Protein AF-A0A2G1ZSZ0-F1 (afdb_monomer_lite)

Sequence (94 aa):
MFTATTRSRKLFILAIASAAAASTLTGCSSKRDRLAEFRENPTPDLVTMNMRADDVKNLNALIKDESKRMLYRDWIYLWHMNRPTRLTPEPSAW

Secondary structure (DSSP, 8-state):
-----HHHHHHHHHHHHHHHHHHHH--------TTHHHHH-SSPPBSSSS-BH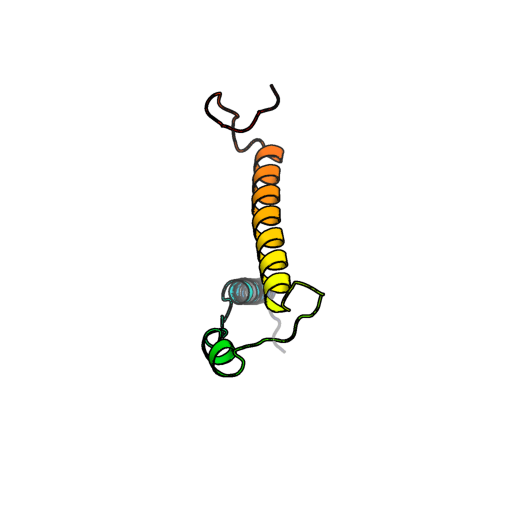HHHHHHHHHHHHHHHHHHHHHHHHHTT-S---TT-SSPP--

Radius of gyration: 23.87 Å; chains: 1; bounding box: 63×27×60 Å

pLDDT: mean 75.98, std 12.66, range [43.5, 95.62]

Structure (mmCIF, N/CA/C/O backbone):
data_AF-A0A2G1ZSZ0-F1
#
_entry.id   AF-A0A2G1ZSZ0-F1
#
loop_
_atom_site.group_PDB
_atom_site.id
_atom_site.type_symbol
_atom_site.label_atom_id
_atom_site.label_alt_id
_atom_site.label_comp_id
_atom_site.label_asym_id
_atom_site.label_entity_id
_atom_site.label_seq_id
_atom_site.pdbx_PDB_ins_code
_atom_site.Cartn_x
_atom_site.Cartn_y
_atom_site.Cartn_z
_atom_site.occupancy
_atom_site.B_iso_or_equiv
_atom_site.auth_seq_id
_atom_site.auth_comp_id
_atom_site.auth_asym_id
_atom_site.auth_atom_id
_atom_site.pdbx_PDB_model_num
ATOM 1 N N . MET A 1 1 ? 37.458 -14.737 31.532 1.00 43.50 1 MET A N 1
ATOM 2 C CA . MET A 1 1 ? 36.174 -15.462 31.408 1.00 43.50 1 MET A CA 1
ATOM 3 C C . MET A 1 1 ? 35.100 -14.583 32.052 1.00 43.50 1 MET A C 1
ATOM 5 O O . MET A 1 1 ? 35.016 -14.542 33.269 1.00 43.50 1 MET A O 1
ATOM 9 N N . PHE A 1 2 ? 34.396 -13.752 31.275 1.00 54.38 2 PHE A N 1
ATOM 10 C CA . PHE A 1 2 ? 33.447 -12.774 31.831 1.00 54.38 2 PHE A CA 1
ATOM 11 C C . PHE A 1 2 ? 32.101 -13.449 32.112 1.00 54.38 2 PHE A C 1
ATOM 13 O O . PHE A 1 2 ? 31.359 -13.788 31.190 1.00 54.38 2 PHE A O 1
ATOM 20 N N . THR A 1 3 ? 31.779 -13.655 33.388 1.00 58.25 3 THR A N 1
ATOM 21 C CA . THR A 1 3 ? 30.456 -14.100 33.836 1.00 58.25 3 THR A CA 1
ATOM 22 C C . THR A 1 3 ? 29.483 -12.927 33.738 1.00 58.25 3 THR A C 1
ATOM 24 O O . THR A 1 3 ? 29.232 -12.195 34.690 1.00 58.25 3 THR A O 1
ATOM 27 N N . ALA A 1 4 ? 28.944 -12.716 32.537 1.00 56.88 4 ALA A N 1
ATOM 28 C CA . ALA A 1 4 ? 27.874 -11.757 32.312 1.00 56.88 4 ALA A CA 1
ATOM 29 C C . ALA A 1 4 ? 26.663 -12.151 33.173 1.00 56.88 4 ALA A C 1
ATOM 31 O O . ALA A 1 4 ? 25.970 -13.133 32.897 1.00 56.88 4 ALA A O 1
ATOM 32 N N . THR A 1 5 ? 26.424 -11.387 34.240 1.00 66.94 5 THR A N 1
ATOM 33 C CA . THR A 1 5 ? 25.249 -11.514 35.105 1.00 66.94 5 THR A CA 1
ATOM 34 C C . THR A 1 5 ? 23.984 -11.467 34.249 1.00 66.94 5 THR A C 1
ATOM 36 O O . THR A 1 5 ? 23.899 -10.707 33.283 1.00 66.94 5 THR A O 1
ATOM 39 N N . THR A 1 6 ? 22.975 -12.272 34.580 1.00 68.81 6 THR A N 1
ATOM 40 C CA . THR A 1 6 ? 21.722 -12.421 33.807 1.00 68.81 6 THR A CA 1
ATOM 41 C C . THR A 1 6 ? 21.039 -11.090 33.461 1.00 68.81 6 THR A C 1
ATOM 43 O O . THR A 1 6 ? 20.353 -10.988 32.445 1.00 68.81 6 THR A O 1
ATOM 46 N N . ARG A 1 7 ? 21.274 -10.043 34.261 1.00 70.56 7 ARG A N 1
ATOM 47 C CA . ARG A 1 7 ? 20.803 -8.670 34.037 1.00 70.56 7 ARG A CA 1
ATOM 48 C C . ARG A 1 7 ? 21.464 -7.993 32.826 1.00 70.56 7 ARG A C 1
ATOM 50 O O . ARG A 1 7 ? 20.767 -7.362 32.041 1.00 70.56 7 ARG A O 1
ATOM 57 N N . SER A 1 8 ? 22.769 -8.184 32.629 1.00 72.06 8 SER A N 1
ATOM 58 C CA . SER A 1 8 ? 23.514 -7.636 31.482 1.00 72.06 8 SER A CA 1
ATOM 59 C C . SER A 1 8 ? 23.085 -8.258 30.150 1.00 72.06 8 SER A C 1
ATOM 61 O O . SER A 1 8 ? 22.911 -7.543 29.168 1.00 72.06 8 SER A O 1
ATOM 63 N N . ARG A 1 9 ? 22.792 -9.567 30.133 1.00 77.19 9 ARG A N 1
ATOM 64 C CA . ARG A 1 9 ? 22.247 -10.259 28.952 1.00 77.19 9 ARG A CA 1
ATOM 65 C C . ARG A 1 9 ? 20.878 -9.713 28.541 1.00 77.19 9 ARG A C 1
ATOM 67 O O . ARG A 1 9 ? 20.646 -9.495 27.358 1.00 77.19 9 ARG A O 1
ATOM 74 N N . LYS A 1 10 ? 19.988 -9.443 29.506 1.00 81.25 10 LYS A N 1
ATOM 75 C CA . LYS A 1 10 ? 18.655 -8.874 29.232 1.00 81.25 10 LYS A CA 1
ATOM 76 C C . LYS A 1 10 ? 18.736 -7.471 28.629 1.00 81.25 10 LYS A C 1
ATOM 78 O O . LYS A 1 10 ? 18.022 -7.186 27.675 1.00 81.25 10 LYS A O 1
ATOM 83 N N . LEU A 1 11 ? 19.626 -6.622 29.149 1.00 84.62 11 LEU A N 1
ATOM 84 C CA . LEU A 1 11 ? 19.834 -5.271 28.616 1.00 84.62 11 LEU A CA 1
ATOM 85 C C . LEU A 1 11 ? 20.400 -5.299 27.192 1.00 84.62 11 LEU A C 1
ATOM 87 O O . LEU A 1 11 ? 19.964 -4.523 26.347 1.00 84.62 11 LEU A O 1
ATOM 91 N N . PHE A 1 12 ? 21.306 -6.236 26.906 1.00 87.19 12 PHE A N 1
ATOM 92 C CA . PHE A 1 12 ? 21.876 -6.401 25.570 1.00 87.19 12 PHE A CA 1
ATOM 93 C C . PHE A 1 12 ? 20.825 -6.834 24.538 1.00 87.19 12 PHE A C 1
ATOM 95 O O . PHE A 1 12 ? 20.759 -6.278 23.446 1.00 87.19 12 PHE A O 1
ATOM 102 N N . ILE A 1 13 ? 19.954 -7.782 24.904 1.00 87.75 13 ILE A N 1
ATOM 103 C CA . ILE A 1 13 ? 18.850 -8.232 24.041 1.00 87.75 13 ILE A CA 1
ATOM 104 C C . ILE A 1 13 ? 17.878 -7.079 23.759 1.00 87.75 13 ILE A C 1
ATOM 106 O O . ILE A 1 13 ? 17.451 -6.899 22.621 1.00 87.75 13 ILE A O 1
ATOM 110 N N . LEU A 1 14 ? 17.561 -6.270 24.773 1.00 88.88 14 LEU A N 1
ATOM 111 C CA . LEU A 1 14 ? 16.629 -5.149 24.638 1.00 88.88 14 LEU A CA 1
ATOM 112 C C . LEU A 1 14 ? 17.194 -4.037 23.737 1.00 88.88 14 LEU A C 1
ATOM 114 O O . LEU A 1 14 ? 16.456 -3.477 22.931 1.00 88.88 14 LEU A O 1
ATOM 118 N N . ALA A 1 15 ? 18.503 -3.777 23.809 1.00 88.06 15 ALA A N 1
ATOM 119 C CA . ALA A 1 15 ? 19.189 -2.825 22.933 1.00 88.06 15 ALA A CA 1
ATOM 120 C C . ALA A 1 15 ? 19.233 -3.283 21.463 1.00 88.06 15 ALA A C 1
ATOM 122 O O . ALA A 1 15 ? 19.056 -2.475 20.554 1.00 88.06 15 ALA A O 1
ATOM 123 N N . ILE A 1 16 ? 19.427 -4.582 21.214 1.00 88.69 16 ILE A N 1
ATOM 124 C CA . ILE A 1 16 ? 19.388 -5.135 19.851 1.00 88.69 16 ILE A CA 1
ATOM 125 C C . ILE A 1 16 ? 17.960 -5.075 19.294 1.00 88.69 16 ILE A C 1
ATOM 127 O O . ILE A 1 16 ? 17.761 -4.680 18.146 1.00 88.69 16 ILE A O 1
ATOM 131 N N . ALA A 1 17 ? 16.960 -5.419 20.110 1.00 87.06 17 ALA A N 1
ATOM 132 C CA . ALA A 1 17 ? 15.558 -5.379 19.707 1.00 87.06 17 ALA A CA 1
ATOM 133 C C . ALA A 1 17 ? 15.090 -3.956 19.358 1.00 87.06 17 ALA A C 1
ATOM 135 O O . ALA A 1 17 ? 14.387 -3.770 18.365 1.00 87.06 17 ALA A O 1
ATOM 136 N N . SER A 1 18 ? 15.505 -2.940 20.124 1.00 84.56 18 SER A N 1
ATOM 137 C CA . SER A 1 18 ? 15.142 -1.547 19.842 1.00 84.56 18 SER A CA 1
ATOM 138 C C . SER A 1 18 ? 15.838 -0.999 18.593 1.00 84.56 18 SER A C 1
ATOM 140 O O . SER A 1 18 ? 15.198 -0.313 17.796 1.00 84.56 18 SER A O 1
ATOM 142 N N . ALA A 1 19 ? 17.108 -1.348 18.365 1.00 83.12 19 ALA A N 1
ATOM 143 C CA . ALA A 1 19 ? 17.831 -0.966 17.153 1.00 83.12 19 ALA A CA 1
ATOM 144 C C . ALA A 1 19 ? 17.233 -1.612 15.889 1.00 83.12 19 ALA A C 1
ATOM 146 O O . ALA A 1 19 ? 17.084 -0.943 14.866 1.00 83.12 19 ALA A O 1
ATOM 147 N N . ALA A 1 20 ? 16.834 -2.886 15.971 1.00 82.06 20 ALA A N 1
ATOM 148 C CA . ALA A 1 20 ? 16.158 -3.587 14.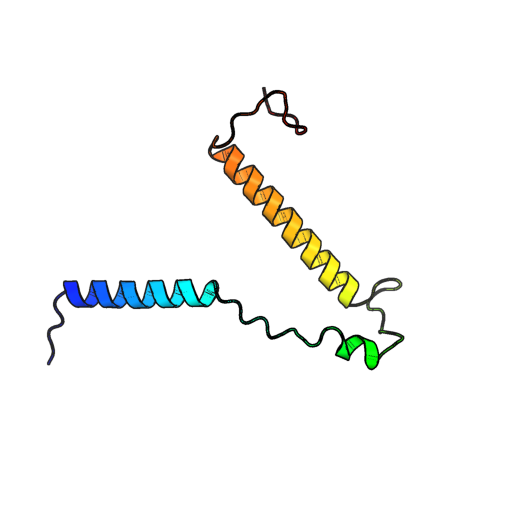880 1.00 82.06 20 ALA A CA 1
ATOM 149 C C . ALA A 1 20 ? 14.758 -3.015 14.592 1.00 82.06 20 ALA A C 1
ATOM 151 O O . ALA A 1 20 ? 14.363 -2.891 13.437 1.00 82.06 20 ALA A O 1
ATOM 152 N N . ALA A 1 21 ? 14.009 -2.614 15.623 1.00 80.88 21 ALA A N 1
ATOM 153 C CA . ALA A 1 21 ? 12.721 -1.951 15.428 1.00 80.88 21 ALA A CA 1
ATOM 154 C C . ALA A 1 21 ? 12.890 -0.578 14.752 1.00 80.88 21 ALA A C 1
ATOM 156 O O . ALA A 1 21 ? 12.168 -0.257 13.807 1.00 80.88 21 ALA A O 1
ATOM 157 N N . ALA A 1 22 ? 13.883 0.209 15.175 1.00 78.19 22 ALA A N 1
ATOM 158 C CA . ALA A 1 22 ? 14.147 1.530 14.609 1.00 78.19 22 ALA A CA 1
ATOM 159 C C . ALA A 1 22 ? 14.561 1.477 13.127 1.00 78.19 22 ALA A C 1
ATOM 161 O O . ALA A 1 22 ? 14.129 2.327 12.349 1.00 78.19 22 ALA A O 1
ATOM 162 N N . SER A 1 23 ? 15.331 0.466 12.709 1.00 75.56 23 SER A N 1
ATOM 163 C CA . SER A 1 23 ? 15.757 0.322 11.309 1.00 75.56 23 SER A CA 1
ATOM 164 C C . SER A 1 23 ? 14.620 -0.060 10.357 1.00 75.56 23 SER A C 1
ATOM 166 O O . SER A 1 23 ? 14.675 0.274 9.177 1.00 75.56 23 SER A O 1
ATOM 168 N N . THR A 1 24 ? 13.554 -0.701 10.851 1.00 72.75 24 THR A N 1
ATOM 169 C CA . THR A 1 24 ? 12.352 -0.958 10.033 1.00 72.75 24 THR A CA 1
ATOM 170 C C . THR A 1 24 ? 11.488 0.287 9.815 1.00 72.75 24 THR A C 1
ATOM 172 O O . THR A 1 24 ? 10.736 0.346 8.844 1.00 72.75 24 THR A O 1
ATOM 175 N N . LEU A 1 25 ? 11.605 1.293 10.689 1.00 70.75 25 LEU A N 1
ATOM 176 C CA . LEU A 1 25 ? 10.857 2.553 10.606 1.00 70.75 25 LEU A CA 1
ATOM 177 C C . LEU A 1 25 ? 11.571 3.593 9.732 1.00 70.75 25 LEU A C 1
ATOM 179 O O . LEU A 1 25 ? 10.913 4.395 9.068 1.00 70.75 25 LEU A O 1
ATOM 183 N N . THR A 1 26 ? 12.904 3.575 9.679 1.00 71.06 26 THR A N 1
ATOM 184 C CA . THR A 1 26 ? 13.687 4.440 8.790 1.00 71.06 26 THR A CA 1
ATOM 185 C C . THR A 1 26 ? 13.806 3.819 7.398 1.00 71.06 26 THR A C 1
ATOM 187 O O . THR A 1 26 ? 14.833 3.286 6.987 1.00 71.06 26 THR A O 1
ATOM 190 N N . GLY A 1 27 ? 12.724 3.914 6.624 1.00 60.41 27 GLY A N 1
ATOM 191 C CA . GLY A 1 27 ? 12.744 3.594 5.200 1.00 60.41 27 GLY A CA 1
ATOM 192 C C . GLY A 1 27 ? 13.655 4.561 4.444 1.00 60.41 27 GLY A C 1
ATOM 193 O O . GLY A 1 27 ? 13.253 5.681 4.131 1.00 60.41 27 GLY A O 1
ATOM 194 N N . CYS A 1 28 ? 14.883 4.140 4.135 1.00 67.31 28 CYS A N 1
ATOM 195 C CA . CYS A 1 28 ? 15.784 4.884 3.259 1.00 67.31 28 CYS A CA 1
ATOM 196 C C . CYS A 1 28 ? 15.207 4.870 1.831 1.00 67.31 28 CYS A C 1
ATOM 198 O O . CYS A 1 28 ? 15.437 3.954 1.042 1.00 67.31 28 CYS A O 1
ATOM 200 N N . SER A 1 29 ? 14.370 5.860 1.517 1.00 57.78 29 SER A N 1
ATOM 201 C CA . SER A 1 29 ? 13.773 6.019 0.192 1.00 57.78 29 SER A CA 1
ATOM 202 C C . SER A 1 29 ? 14.811 6.590 -0.775 1.00 57.78 29 SER A C 1
ATOM 204 O O . SER A 1 29 ? 14.899 7.797 -0.986 1.00 57.78 29 SER A O 1
ATOM 206 N N . SER A 1 30 ? 15.594 5.704 -1.390 1.00 59.19 30 SER A N 1
ATOM 207 C CA . SER A 1 30 ? 16.520 6.033 -2.485 1.00 59.19 30 SER A CA 1
ATOM 208 C C . SER A 1 30 ? 15.815 6.245 -3.839 1.00 59.19 30 SER A C 1
ATOM 210 O O . SER A 1 30 ? 16.471 6.341 -4.873 1.00 59.19 30 SER A O 1
ATOM 212 N N . LYS A 1 31 ? 14.479 6.314 -3.893 1.00 58.47 31 LYS A N 1
ATOM 213 C CA . LYS A 1 31 ? 13.741 6.528 -5.150 1.00 58.47 31 LYS A CA 1
ATOM 214 C C . LYS A 1 31 ? 13.549 8.021 -5.428 1.00 58.47 31 LYS A C 1
ATOM 216 O O . LYS A 1 31 ? 12.443 8.539 -5.317 1.00 58.47 31 LYS A O 1
ATOM 221 N N . ARG A 1 32 ? 14.630 8.716 -5.792 1.00 56.22 32 ARG A N 1
ATOM 222 C CA . ARG A 1 32 ? 14.575 10.080 -6.360 1.00 56.22 32 ARG A CA 1
ATOM 223 C C . ARG A 1 32 ? 14.677 10.117 -7.890 1.00 56.22 32 ARG A C 1
ATOM 225 O O . ARG A 1 32 ? 14.764 11.201 -8.444 1.00 56.22 32 ARG A O 1
ATOM 232 N N . ASP A 1 33 ? 14.579 8.971 -8.565 1.00 56.84 33 ASP A N 1
ATOM 233 C CA . ASP A 1 33 ? 14.788 8.873 -10.021 1.00 56.84 33 ASP A CA 1
ATOM 234 C C . ASP A 1 33 ? 13.518 8.705 -10.860 1.00 56.84 33 ASP A C 1
ATOM 236 O O . ASP A 1 33 ? 13.572 8.414 -12.051 1.00 56.84 33 ASP A O 1
ATOM 240 N N . ARG A 1 34 ? 12.341 8.946 -10.273 1.00 56.88 34 ARG A N 1
ATOM 241 C CA . ARG A 1 34 ? 11.074 8.793 -11.003 1.00 56.88 34 ARG A CA 1
ATOM 242 C C . ARG A 1 34 ? 10.968 9.729 -12.216 1.00 56.88 34 ARG A C 1
ATOM 244 O O . ARG A 1 34 ? 10.201 9.442 -13.113 1.00 56.88 34 ARG A O 1
ATOM 251 N N . LEU A 1 35 ? 11.705 10.846 -12.239 1.00 56.56 35 LEU A N 1
ATOM 252 C CA . LEU A 1 35 ? 11.731 11.789 -13.368 1.00 56.56 35 LEU A CA 1
ATOM 253 C C . LEU A 1 35 ? 12.760 11.434 -14.453 1.00 56.56 35 LEU A C 1
ATOM 255 O O . LEU A 1 35 ? 12.583 11.872 -15.588 1.00 56.56 35 LEU A O 1
ATOM 259 N N . ALA A 1 36 ? 13.814 10.677 -14.131 1.00 61.75 36 ALA A N 1
ATOM 260 C CA . ALA A 1 36 ? 14.811 10.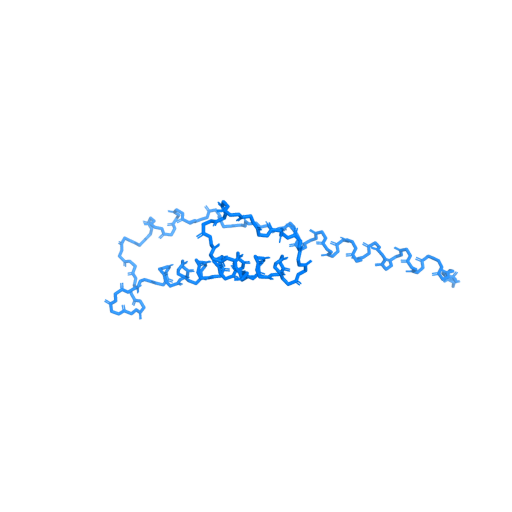253 -15.116 1.00 61.75 36 ALA A CA 1
ATOM 261 C C . ALA A 1 36 ? 14.233 9.179 -16.052 1.00 61.75 36 ALA A C 1
ATOM 263 O O . ALA A 1 36 ? 14.374 9.282 -17.267 1.00 61.75 36 ALA A O 1
ATOM 264 N N . GLU A 1 37 ? 13.456 8.245 -15.495 1.00 58.84 37 GLU A N 1
ATOM 265 C CA . GLU A 1 37 ? 12.801 7.149 -16.227 1.00 58.84 37 GLU A CA 1
ATOM 266 C C . GLU A 1 37 ? 11.872 7.647 -17.358 1.00 58.84 37 GLU A C 1
ATOM 268 O O . GLU A 1 37 ? 11.831 7.059 -18.436 1.00 58.84 37 GLU A O 1
ATOM 273 N N . PHE A 1 38 ? 11.192 8.788 -17.179 1.00 56.59 38 PHE A N 1
ATOM 274 C CA . PHE A 1 38 ? 10.314 9.363 -18.214 1.00 56.59 38 PHE A CA 1
ATOM 275 C C . PHE A 1 38 ? 11.045 10.167 -19.295 1.00 56.59 38 PHE A C 1
ATOM 277 O O . PHE A 1 38 ? 10.465 10.427 -20.348 1.00 56.59 38 PHE A O 1
ATOM 284 N N . ARG A 1 39 ? 12.288 10.604 -19.049 1.00 59.50 39 ARG A N 1
ATOM 285 C CA . ARG A 1 39 ? 13.072 11.341 -20.055 1.00 59.50 39 ARG A CA 1
ATOM 286 C C . ARG A 1 39 ? 13.671 10.418 -21.110 1.00 59.50 39 ARG A C 1
ATOM 288 O O . ARG A 1 39 ? 13.907 10.873 -22.224 1.00 59.50 39 ARG A O 1
ATOM 295 N N . GLU A 1 40 ? 13.901 9.154 -20.766 1.00 62.91 40 GLU A N 1
ATOM 296 C CA . GLU A 1 40 ? 14.588 8.196 -21.635 1.00 62.91 40 GLU A CA 1
ATOM 297 C C . GLU A 1 40 ? 13.637 7.395 -22.535 1.00 62.91 40 GLU A C 1
ATOM 299 O O . GLU A 1 40 ? 14.053 6.970 -23.610 1.00 62.91 40 GLU A O 1
ATOM 304 N N . ASN A 1 41 ? 12.359 7.228 -22.161 1.00 62.12 41 ASN A N 1
ATOM 305 C CA . ASN A 1 41 ? 11.399 6.483 -22.980 1.00 62.12 41 ASN A CA 1
ATOM 306 C C . ASN A 1 41 ? 10.004 7.149 -23.060 1.00 62.12 41 ASN A C 1
ATOM 308 O O . ASN A 1 41 ? 9.154 6.919 -22.195 1.00 62.12 41 ASN A O 1
ATOM 312 N N . PRO A 1 42 ? 9.724 7.950 -24.108 1.00 66.12 42 PRO A N 1
ATOM 313 C CA . PRO A 1 42 ? 8.421 8.596 -24.295 1.00 66.12 42 PRO A CA 1
ATOM 314 C C . PRO A 1 42 ? 7.285 7.616 -24.654 1.00 66.12 42 PRO A C 1
ATOM 316 O O . PRO A 1 42 ? 6.110 7.971 -24.533 1.00 66.12 42 PRO A O 1
ATOM 319 N N . THR A 1 43 ? 7.605 6.384 -25.062 1.00 69.06 43 THR A N 1
ATOM 320 C CA . THR A 1 43 ? 6.646 5.321 -25.406 1.00 69.06 43 THR A CA 1
ATOM 321 C C . THR A 1 43 ? 7.015 4.030 -24.672 1.00 69.06 43 THR A C 1
ATOM 323 O O . THR A 1 43 ? 7.657 3.158 -25.255 1.00 69.06 43 THR A O 1
ATOM 326 N N . PRO A 1 44 ? 6.644 3.900 -23.387 1.00 67.44 44 PRO A N 1
ATOM 327 C CA . PRO A 1 44 ? 6.973 2.717 -22.603 1.00 67.44 44 PRO A CA 1
ATOM 328 C C . PRO A 1 44 ? 6.260 1.477 -23.144 1.00 67.44 44 PRO A C 1
ATOM 330 O O . PRO A 1 44 ? 5.094 1.548 -23.548 1.00 67.44 44 PRO A O 1
ATOM 333 N N . ASP A 1 45 ? 6.951 0.340 -23.087 1.00 76.25 45 ASP A N 1
ATOM 334 C CA . ASP A 1 45 ? 6.399 -0.947 -23.492 1.00 76.25 45 ASP A CA 1
ATOM 335 C C . ASP A 1 45 ? 5.175 -1.304 -22.640 1.00 76.25 45 ASP A C 1
ATOM 337 O O . ASP A 1 45 ? 5.164 -1.193 -21.405 1.00 76.25 45 ASP A O 1
ATOM 341 N N . LEU A 1 46 ? 4.114 -1.726 -23.322 1.00 78.38 46 LEU A N 1
ATOM 342 C CA . LEU A 1 46 ? 2.889 -2.177 -22.683 1.00 78.38 46 LEU A CA 1
ATOM 343 C C . LEU A 1 46 ? 3.046 -3.649 -22.282 1.00 78.38 46 LEU A C 1
ATOM 345 O O . LEU A 1 46 ? 3.440 -4.485 -23.092 1.00 78.38 46 LEU A O 1
ATOM 349 N N . VAL A 1 47 ? 2.724 -3.975 -21.030 1.00 77.38 47 VAL A N 1
ATOM 350 C CA . VAL A 1 47 ? 2.743 -5.365 -20.530 1.00 77.38 47 VAL A CA 1
ATOM 351 C C . VAL A 1 47 ? 1.457 -6.092 -20.925 1.00 77.38 47 VAL A C 1
ATOM 353 O O . VAL A 1 47 ? 1.456 -7.298 -21.159 1.00 77.38 47 VAL A O 1
ATOM 356 N N . THR A 1 48 ? 0.352 -5.352 -21.015 1.00 78.06 48 THR A N 1
ATOM 357 C CA . THR A 1 48 ? -0.934 -5.829 -21.534 1.00 78.06 48 THR A CA 1
ATOM 358 C C . THR A 1 48 ? -1.356 -4.968 -22.718 1.00 78.06 48 THR A C 1
ATOM 360 O O . THR A 1 48 ? -0.731 -3.959 -23.007 1.00 78.06 48 THR A O 1
ATOM 363 N N . MET A 1 49 ? -2.454 -5.305 -23.395 1.00 78.31 49 MET A N 1
ATOM 364 C CA . MET A 1 49 ? -2.942 -4.528 -24.544 1.00 78.31 49 MET A CA 1
ATOM 365 C C . MET A 1 49 ? -3.235 -3.043 -24.222 1.00 78.31 49 MET A C 1
ATOM 367 O O . MET A 1 49 ? -3.368 -2.235 -25.135 1.00 78.31 49 MET A O 1
ATOM 371 N N . ASN A 1 50 ? -3.351 -2.679 -22.938 1.00 80.31 50 ASN A N 1
ATOM 372 C CA . ASN A 1 50 ? -3.729 -1.341 -22.484 1.00 80.31 50 ASN A CA 1
ATOM 373 C C . ASN A 1 50 ? -2.953 -0.796 -21.269 1.00 80.31 50 ASN A C 1
ATOM 375 O O . ASN A 1 50 ? -3.177 0.360 -20.918 1.00 80.31 50 ASN A O 1
ATOM 379 N N . MET A 1 51 ? -2.092 -1.574 -20.602 1.00 79.31 51 MET A N 1
ATOM 380 C CA . MET A 1 51 ? -1.424 -1.137 -19.365 1.00 79.31 51 MET A CA 1
ATOM 381 C C . MET A 1 51 ? 0.093 -1.158 -19.491 1.00 79.31 51 MET A C 1
ATOM 383 O O . MET A 1 51 ? 0.695 -2.123 -19.975 1.00 79.31 51 MET A O 1
ATOM 387 N N . ARG A 1 52 ? 0.718 -0.103 -18.967 1.00 82.38 52 ARG A N 1
ATOM 388 C CA . ARG A 1 52 ? 2.166 -0.032 -18.761 1.00 82.38 52 ARG A CA 1
ATOM 389 C C . ARG A 1 52 ? 2.529 -0.766 -17.473 1.00 82.38 52 ARG A C 1
ATOM 391 O O . ARG A 1 52 ? 1.712 -0.879 -16.556 1.00 82.38 52 ARG A O 1
ATOM 398 N N . ALA A 1 53 ? 3.776 -1.217 -17.356 1.00 81.69 53 ALA A N 1
ATOM 399 C CA . ALA A 1 53 ? 4.257 -1.869 -16.133 1.00 81.69 53 ALA A CA 1
ATOM 400 C C . ALA A 1 53 ? 4.063 -0.993 -14.876 1.00 81.69 53 ALA A C 1
ATOM 402 O O . ALA A 1 53 ? 3.779 -1.503 -13.791 1.00 81.69 53 ALA A O 1
ATOM 403 N N . ASP A 1 54 ? 4.183 0.328 -15.012 1.00 80.69 54 ASP A N 1
ATOM 404 C CA . ASP A 1 54 ? 4.021 1.255 -13.892 1.00 80.69 54 ASP A CA 1
ATOM 405 C C . ASP A 1 54 ? 2.571 1.479 -13.482 1.00 80.69 54 ASP A C 1
ATOM 407 O O . ASP A 1 54 ? 2.318 1.677 -12.293 1.00 80.69 54 ASP A O 1
ATOM 411 N N . ASP A 1 55 ? 1.623 1.368 -14.412 1.00 84.06 55 ASP A N 1
ATOM 412 C CA . ASP A 1 55 ? 0.196 1.431 -14.089 1.00 84.06 55 ASP A CA 1
ATOM 413 C C . ASP A 1 55 ? -0.181 0.248 -13.195 1.00 84.06 55 ASP A C 1
ATOM 415 O O . ASP A 1 55 ? -0.859 0.418 -12.184 1.00 84.06 55 ASP A O 1
ATOM 419 N N . VAL A 1 56 ? 0.362 -0.939 -13.495 1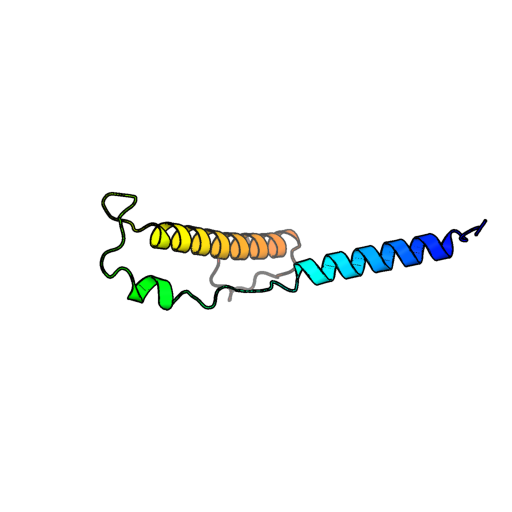.00 85.25 56 VAL A N 1
ATOM 420 C CA . VAL A 1 56 ? 0.191 -2.145 -12.670 1.00 85.25 56 VAL A CA 1
ATOM 421 C C . VAL A 1 56 ? 0.814 -1.961 -11.284 1.00 85.25 56 VAL A C 1
ATOM 423 O O . VAL A 1 56 ? 0.190 -2.288 -10.272 1.00 85.25 56 VAL A O 1
ATOM 426 N N . LYS A 1 57 ? 2.029 -1.400 -11.197 1.00 86.31 57 LYS A N 1
ATOM 427 C CA . LYS A 1 57 ? 2.669 -1.098 -9.903 1.00 86.31 57 LYS A CA 1
ATOM 428 C C . LYS A 1 57 ? 1.861 -0.076 -9.103 1.00 86.31 57 LYS A C 1
ATOM 430 O O . LYS A 1 57 ? 1.723 -0.235 -7.891 1.00 86.31 57 LYS A O 1
ATOM 435 N N . ASN A 1 58 ? 1.344 0.960 -9.760 1.00 87.88 58 ASN A N 1
ATOM 436 C CA . ASN A 1 58 ? 0.546 2.001 -9.127 1.00 87.88 58 ASN A CA 1
ATOM 437 C C . ASN A 1 58 ? -0.786 1.447 -8.616 1.00 87.88 58 ASN A C 1
ATOM 439 O O . ASN A 1 58 ? -1.156 1.707 -7.475 1.00 87.88 58 ASN A O 1
ATOM 443 N N . LEU A 1 59 ? -1.454 0.618 -9.417 1.00 89.81 59 LEU A N 1
ATOM 444 C CA . LEU A 1 59 ? -2.685 -0.067 -9.039 1.00 89.81 59 LEU A CA 1
ATOM 445 C C . LEU A 1 59 ? -2.464 -0.995 -7.838 1.00 89.81 59 LEU A C 1
ATOM 447 O O . LEU A 1 59 ? -3.213 -0.931 -6.869 1.00 89.81 59 LEU A O 1
ATOM 451 N N . ASN A 1 60 ? -1.381 -1.775 -7.825 1.00 91.50 60 ASN A N 1
ATOM 452 C CA . ASN A 1 60 ? -1.024 -2.582 -6.655 1.00 91.50 60 ASN A CA 1
ATOM 453 C C . ASN A 1 60 ? -0.721 -1.731 -5.414 1.00 91.50 60 ASN A C 1
ATOM 455 O O . ASN A 1 60 ? -1.065 -2.122 -4.297 1.00 91.50 60 ASN A O 1
ATOM 459 N N . ALA A 1 61 ? -0.068 -0.579 -5.582 1.00 92.25 61 ALA A N 1
ATOM 460 C CA . ALA A 1 61 ? 0.198 0.335 -4.476 1.00 92.25 61 ALA A CA 1
ATOM 461 C C . ALA A 1 61 ? -1.101 0.924 -3.904 1.00 92.25 61 ALA A C 1
ATOM 463 O O . ALA A 1 61 ? -1.254 0.945 -2.684 1.00 92.25 61 ALA A O 1
ATOM 464 N N . LEU A 1 62 ? -2.035 1.324 -4.771 1.00 94.31 62 LEU A N 1
ATOM 465 C CA . LEU A 1 62 ? -3.370 1.807 -4.408 1.00 94.31 62 LEU A CA 1
ATOM 466 C C . LEU A 1 62 ? -4.161 0.742 -3.648 1.00 94.31 62 LEU A C 1
ATOM 468 O O . LEU A 1 62 ? -4.564 0.986 -2.515 1.00 94.31 62 LEU A O 1
ATOM 472 N N . ILE A 1 63 ? -4.278 -0.467 -4.209 1.00 95.00 63 ILE A N 1
ATOM 473 C CA . ILE A 1 63 ? -4.971 -1.589 -3.559 1.00 95.00 63 ILE A CA 1
ATOM 474 C C . ILE A 1 63 ? -4.382 -1.844 -2.172 1.00 95.00 63 ILE A C 1
ATOM 476 O O . ILE A 1 63 ? -5.114 -2.035 -1.202 1.00 95.00 63 ILE A O 1
ATOM 480 N N . LYS A 1 64 ? -3.051 -1.837 -2.051 1.00 95.62 64 LYS A N 1
ATOM 481 C CA . LYS A 1 64 ? -2.376 -2.067 -0.773 1.00 95.62 64 LYS A CA 1
ATOM 482 C C . LYS A 1 64 ? -2.632 -0.945 0.236 1.00 95.62 64 LYS A C 1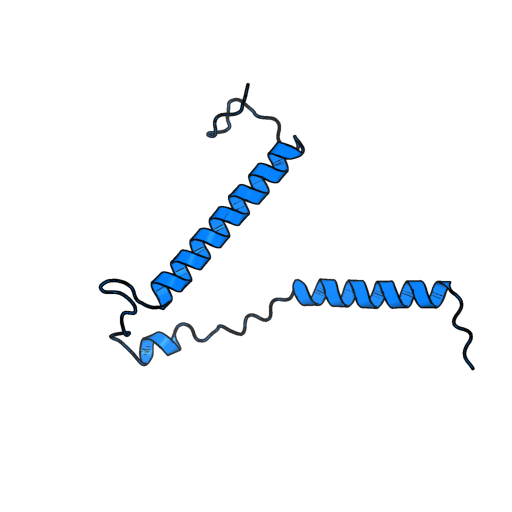
ATOM 484 O O . LYS A 1 64 ? -2.745 -1.246 1.423 1.00 95.62 64 LYS A O 1
ATOM 489 N N . ASP A 1 65 ? -2.681 0.312 -0.197 1.00 95.00 65 ASP A N 1
ATOM 490 C CA . ASP A 1 65 ? -2.988 1.448 0.681 1.00 95.00 65 ASP A CA 1
ATOM 491 C C . ASP A 1 65 ? -4.432 1.380 1.185 1.00 95.00 65 ASP A C 1
ATOM 493 O O . ASP A 1 65 ? -4.675 1.392 2.394 1.00 95.00 65 ASP A O 1
ATOM 497 N N . GLU A 1 66 ? -5.382 1.193 0.271 1.00 93.75 66 GLU A N 1
ATOM 498 C CA . GLU A 1 66 ? -6.804 1.070 0.593 1.00 93.75 66 GLU A CA 1
ATOM 499 C C . GLU A 1 66 ? -7.067 -0.121 1.517 1.00 93.75 66 GLU A C 1
ATOM 501 O O . GLU A 1 66 ? -7.688 0.038 2.569 1.00 93.75 66 GLU A O 1
ATOM 506 N N . SER A 1 67 ? -6.504 -1.291 1.201 1.00 94.25 67 SER A N 1
ATOM 507 C CA . SER A 1 67 ? -6.656 -2.497 2.025 1.00 94.25 67 SER A CA 1
ATOM 508 C C . SER A 1 67 ? -6.116 -2.294 3.440 1.00 94.25 67 SER A C 1
ATOM 510 O O . SER A 1 67 ? -6.717 -2.753 4.408 1.00 94.25 67 SER A O 1
ATOM 512 N N . LYS A 1 68 ? -4.996 -1.579 3.601 1.00 95.19 68 LYS A N 1
ATOM 513 C CA . LYS A 1 68 ? -4.451 -1.265 4.930 1.00 95.19 68 LYS A CA 1
ATOM 514 C C . LYS A 1 68 ? -5.352 -0.318 5.713 1.00 95.19 68 LYS A C 1
ATOM 516 O O . LYS A 1 68 ? -5.505 -0.504 6.918 1.00 95.19 68 LYS A O 1
ATOM 521 N N . ARG A 1 69 ? -5.940 0.684 5.054 1.00 89.62 69 ARG A N 1
ATOM 522 C CA . ARG A 1 69 ? -6.881 1.619 5.692 1.00 89.62 69 ARG A CA 1
ATOM 523 C C . ARG A 1 69 ? -8.151 0.899 6.131 1.00 89.62 69 ARG A C 1
ATOM 525 O O . ARG A 1 69 ? -8.610 1.137 7.245 1.00 89.62 69 ARG A O 1
ATOM 532 N N . MET A 1 70 ? -8.656 -0.022 5.310 1.00 88.81 70 MET A N 1
ATOM 533 C CA . MET A 1 70 ? -9.784 -0.885 5.669 1.00 88.81 70 MET A CA 1
ATOM 534 C C . MET A 1 70 ? -9.439 -1.796 6.851 1.00 88.81 70 MET A C 1
ATOM 536 O O . MET A 1 70 ? -10.144 -1.761 7.850 1.00 88.81 70 MET A O 1
ATOM 540 N N . LEU A 1 71 ? -8.306 -2.508 6.813 1.00 94.00 71 LEU A N 1
ATOM 541 C CA . LEU A 1 71 ? -7.869 -3.372 7.919 1.00 94.00 71 LEU A CA 1
ATOM 542 C C . LEU A 1 71 ? -7.686 -2.611 9.235 1.00 94.00 71 LEU A C 1
ATOM 544 O O . LEU A 1 71 ? -8.053 -3.108 10.295 1.00 94.00 71 LEU A O 1
ATOM 548 N N . TYR A 1 72 ? -7.117 -1.406 9.182 1.00 90.62 72 TYR A N 1
ATOM 549 C CA . TYR A 1 72 ? -6.967 -0.568 10.368 1.00 90.62 72 TYR A CA 1
ATOM 550 C C . TYR A 1 72 ? -8.326 -0.155 10.942 1.00 90.62 72 TYR A C 1
ATOM 552 O O . TYR A 1 72 ? -8.531 -0.212 12.154 1.00 90.62 72 TYR A O 1
ATOM 560 N N . ARG A 1 73 ? -9.270 0.219 10.076 1.00 85.50 73 ARG A N 1
ATOM 561 C CA . ARG A 1 73 ? -10.636 0.554 10.482 1.00 85.50 73 ARG A CA 1
ATOM 562 C C . ARG A 1 73 ? -11.352 -0.656 11.093 1.00 85.50 73 ARG A C 1
ATOM 564 O O . ARG A 1 73 ? -11.934 -0.528 12.167 1.00 85.50 73 ARG A O 1
ATOM 571 N N . ASP A 1 74 ? -11.240 -1.826 10.475 1.00 88.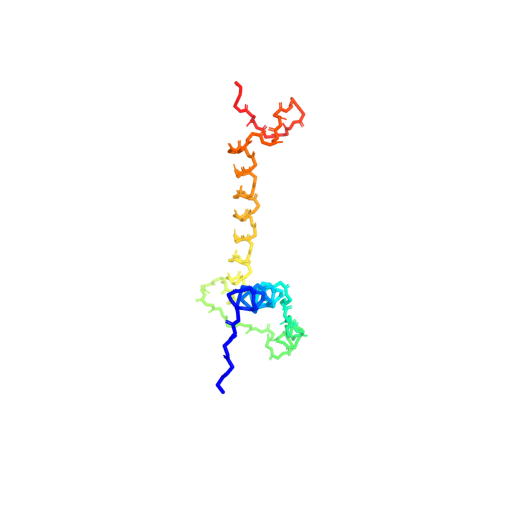38 74 ASP A N 1
ATOM 572 C CA . ASP A 1 74 ? -11.835 -3.067 10.978 1.00 88.38 74 ASP A CA 1
ATOM 573 C C . ASP A 1 74 ? -11.229 -3.476 12.325 1.00 88.38 74 ASP A C 1
ATOM 575 O O . ASP A 1 74 ? -11.946 -3.904 13.225 1.00 88.38 74 ASP A O 1
ATOM 579 N N . TRP A 1 75 ? -9.925 -3.261 12.517 1.00 91.12 75 TRP A N 1
ATOM 580 C CA . TRP A 1 75 ? -9.253 -3.488 13.797 1.00 91.12 75 TRP A CA 1
ATOM 581 C C . TRP A 1 75 ? -9.798 -2.590 14.917 1.00 91.12 75 TRP A C 1
ATOM 583 O O . TRP A 1 75 ? -10.009 -3.042 16.043 1.00 91.12 75 TRP A O 1
ATOM 593 N N . ILE A 1 76 ? -10.067 -1.318 14.609 1.00 87.75 76 ILE A N 1
ATOM 594 C CA . ILE A 1 76 ? -10.689 -0.380 15.553 1.00 87.75 76 ILE A CA 1
ATOM 595 C C . ILE A 1 76 ? -12.106 -0.836 15.918 1.00 87.75 76 ILE A C 1
ATOM 597 O O . ILE A 1 76 ? -12.483 -0.762 17.093 1.00 87.75 76 ILE A O 1
ATOM 601 N N . TYR A 1 77 ? -12.888 -1.294 14.935 1.00 81.00 77 TYR A N 1
ATOM 602 C CA . TYR A 1 77 ? -14.232 -1.818 15.178 1.00 81.00 77 TYR A CA 1
ATOM 603 C C . TYR A 1 77 ? -14.208 -3.092 16.015 1.00 81.00 77 TYR A C 1
ATOM 605 O O . TYR A 1 77 ? -14.993 -3.199 16.956 1.00 81.00 77 TYR A O 1
ATOM 613 N N . LEU A 1 78 ? -13.276 -4.005 15.733 1.00 87.00 78 LEU A N 1
ATOM 614 C CA . LEU A 1 78 ? -13.098 -5.245 16.481 1.00 87.00 78 LEU A CA 1
ATOM 615 C C . LEU A 1 78 ? -12.873 -4.963 17.972 1.00 87.00 78 LEU A C 1
ATOM 617 O O . LEU A 1 78 ? -13.493 -5.596 18.820 1.00 87.00 78 LEU A O 1
ATOM 621 N N . TRP A 1 79 ? -12.031 -3.978 18.300 1.00 88.50 79 TRP A N 1
ATOM 622 C CA . TRP A 1 79 ? -11.758 -3.567 19.685 1.00 88.50 79 TRP A CA 1
ATOM 623 C C . TRP A 1 79 ? -12.757 -2.569 20.266 1.00 88.50 79 TRP A C 1
ATOM 625 O O . TRP A 1 79 ? -12.527 -2.063 21.365 1.00 88.50 79 TRP A O 1
ATOM 635 N N . HIS A 1 80 ? -13.853 -2.269 19.564 1.00 83.19 80 HIS A N 1
ATOM 636 C CA . HIS A 1 80 ? -14.857 -1.294 19.998 1.00 83.19 80 HIS A CA 1
ATOM 637 C C . HIS A 1 80 ? -14.252 0.056 20.431 1.00 83.19 80 HIS A C 1
ATOM 639 O O . HIS A 1 80 ? -14.807 0.767 21.271 1.00 83.19 80 HIS A O 1
ATOM 645 N N . MET A 1 81 ? -13.101 0.428 19.859 1.00 82.75 81 MET A N 1
ATOM 646 C CA . MET A 1 81 ? -12.398 1.665 20.210 1.00 82.75 81 MET A CA 1
ATOM 647 C C . MET A 1 81 ? -13.118 2.899 19.655 1.00 82.75 81 MET A C 1
ATOM 649 O O . MET A 1 81 ? -12.942 4.000 20.170 1.00 82.75 81 MET A O 1
ATOM 653 N N . ASN A 1 82 ? -13.958 2.715 18.634 1.00 72.06 82 ASN A N 1
ATOM 654 C CA . ASN A 1 82 ? -14.801 3.758 18.071 1.00 72.06 82 ASN A CA 1
ATOM 655 C C . ASN A 1 82 ? -16.266 3.485 18.433 1.00 72.06 82 ASN A C 1
ATOM 657 O O . ASN A 1 82 ? -16.792 2.413 18.129 1.00 72.06 82 ASN A O 1
ATOM 661 N N . ARG A 1 83 ? -16.935 4.442 19.089 1.00 68.69 83 ARG A N 1
ATOM 662 C CA . ARG A 1 83 ? -18.378 4.346 19.342 1.00 68.69 83 ARG A CA 1
ATOM 663 C C . ARG A 1 83 ? -19.107 4.827 18.091 1.00 68.69 83 ARG A C 1
ATOM 665 O O . ARG A 1 83 ? -18.921 5.989 17.725 1.00 68.69 83 ARG A O 1
ATOM 672 N N . PRO A 1 84 ? -19.925 3.990 17.437 1.00 67.69 84 PRO A N 1
ATOM 673 C CA . PRO A 1 84 ? -20.688 4.442 16.289 1.00 67.69 84 PRO A CA 1
ATOM 674 C C . PRO A 1 84 ? -21.616 5.581 16.718 1.00 67.69 84 PRO A C 1
ATOM 676 O O . PRO A 1 84 ? -22.431 5.434 17.628 1.00 67.69 84 PRO A O 1
ATOM 679 N N . THR A 1 85 ? -21.457 6.744 16.096 1.00 71.06 85 THR A N 1
ATOM 680 C CA . THR A 1 85 ? -22.369 7.878 16.271 1.00 71.06 85 THR A CA 1
ATOM 681 C C . THR A 1 85 ? -23.218 8.005 15.015 1.00 71.06 85 THR A C 1
ATOM 683 O O . THR A 1 85 ? -22.790 7.624 13.931 1.00 71.06 85 THR A O 1
ATOM 686 N N . ARG A 1 86 ? -24.413 8.591 15.121 1.00 67.38 86 ARG A N 1
ATOM 687 C CA . ARG A 1 86 ? -25.311 8.810 13.968 1.00 67.38 86 ARG A CA 1
ATOM 688 C C . ARG A 1 86 ? -24.740 9.736 12.879 1.00 67.38 86 ARG A C 1
ATOM 690 O O . ARG A 1 86 ? -25.396 9.950 11.870 1.00 67.38 86 ARG A O 1
ATOM 697 N N . LEU A 1 87 ? -23.555 10.307 13.101 1.00 73.62 87 LEU A N 1
ATOM 698 C CA . LEU A 1 87 ? -22.868 11.216 12.185 1.00 73.62 87 LEU A CA 1
ATOM 699 C C . LEU A 1 87 ? -21.792 10.519 11.344 1.00 73.62 87 LEU A C 1
ATOM 701 O O . LEU A 1 87 ? -21.180 11.168 10.498 1.00 73.62 87 LEU A O 1
ATOM 705 N N . THR A 1 88 ? -21.526 9.226 11.560 1.00 70.81 88 THR A N 1
ATOM 706 C CA . THR A 1 88 ? -20.607 8.499 10.683 1.00 70.81 88 THR A CA 1
ATOM 707 C C . THR A 1 88 ? -21.308 8.180 9.359 1.00 70.81 88 THR A C 1
ATOM 709 O O . THR A 1 88 ? -22.409 7.633 9.390 1.00 70.81 88 THR A O 1
ATOM 712 N N . PRO A 1 89 ? -20.692 8.483 8.199 1.00 72.75 89 PRO A N 1
ATOM 713 C CA . PRO A 1 89 ? -21.283 8.205 6.884 1.00 72.75 89 PRO A CA 1
ATOM 714 C C . PRO A 1 89 ? -21.399 6.702 6.591 1.00 72.75 89 PRO A C 1
ATOM 716 O O . PRO A 1 89 ? -22.096 6.295 5.667 1.00 72.75 89 PRO A O 1
ATOM 719 N N . GLU A 1 90 ? -20.701 5.878 7.367 1.00 69.31 90 GLU A N 1
ATOM 720 C CA . GLU A 1 90 ? -20.696 4.428 7.246 1.00 69.31 90 GLU A CA 1
ATOM 721 C C . GLU A 1 90 ? -21.827 3.829 8.101 1.00 69.31 90 GLU A C 1
ATOM 723 O O . GLU A 1 90 ? -22.004 4.249 9.253 1.00 69.31 90 GLU A O 1
ATOM 728 N N . PRO A 1 91 ? -22.595 2.854 7.575 1.00 66.31 91 PRO A N 1
ATOM 729 C CA . PRO A 1 91 ? -23.630 2.181 8.345 1.00 66.31 91 PRO A CA 1
ATOM 730 C C . PRO A 1 91 ? -22.973 1.428 9.502 1.00 66.31 91 PRO A C 1
ATOM 732 O O . PRO A 1 91 ? -22.161 0.528 9.303 1.00 66.31 91 PRO A O 1
ATOM 735 N N . SER A 1 92 ? -23.307 1.816 10.727 1.00 65.69 92 SER A N 1
ATOM 736 C CA . SER A 1 92 ? -22.906 1.076 11.918 1.00 65.69 92 SER A CA 1
ATOM 737 C C . SER A 1 92 ? -23.951 0.016 12.227 1.00 65.69 92 SER A C 1
ATOM 739 O O . SER A 1 92 ? -25.143 0.278 12.096 1.00 65.69 92 SER A O 1
ATOM 741 N N . ALA A 1 93 ? -23.500 -1.179 12.613 1.00 57.28 93 ALA A N 1
ATOM 742 C CA . ALA A 1 93 ? -24.379 -2.249 13.064 1.00 57.28 93 ALA A CA 1
ATOM 743 C C . ALA A 1 93 ? -24.993 -1.855 14.415 1.00 57.28 93 ALA A C 1
ATOM 745 O O . ALA A 1 93 ? -24.394 -2.062 15.471 1.00 57.28 93 ALA A O 1
ATOM 746 N N . TRP A 1 94 ? -26.156 -1.223 14.357 1.00 52.97 94 TRP A N 1
ATOM 747 C CA . TRP A 1 94 ? -27.140 -1.183 15.428 1.00 52.97 94 TRP A CA 1
ATOM 748 C C . TRP A 1 94 ? -28.412 -1.852 14.923 1.00 52.97 94 TRP A C 1
ATOM 750 O O . TRP A 1 94 ? -28.720 -1.699 13.719 1.00 52.97 94 TRP A O 1
#

Foldseek 3Di:
DDPQDPVNVVVVVVVVVVVVVVVVVPDPPPPPCPPVVCVVDVPADAPDPPHHPVNVVVVVVVCVVVVVVVVVVVVCVVVVVDDDDPPDPDDDDD